Protein AF-A0A412MVK3-F1 (afdb_monomer_lite)

Foldseek 3Di:
DDPDDDDDDDAAAAQAKDKDKDWDADPVPRDIDMDIDIHHAFAEKEWEWEADQFFGWTKTFIPFFAQAKKKWWFWWWFWADPPHDIDIDIDIDIDIDGGRDGIDMTHDPGRGDDITTDDGDDMPPCDDDRYGYDYHYDDDDD

pLDDT: mean 86.74, std 10.85, range [48.12, 96.25]

Structure (mmCIF, N/CA/C/O backbone):
data_AF-A0A412MVK3-F1
#
_entry.id   AF-A0A412MVK3-F1
#
loop_
_atom_site.group_PDB
_atom_site.id
_atom_site.type_symbol
_atom_site.label_atom_id
_atom_site.label_alt_id
_atom_site.label_comp_id
_atom_site.label_asym_id
_atom_site.label_entity_id
_atom_site.label_seq_id
_atom_site.pdbx_PDB_ins_code
_atom_site.Cartn_x
_atom_site.Cartn_y
_atom_site.Cartn_z
_atom_site.occupancy
_atom_site.B_iso_or_equiv
_atom_site.auth_seq_id
_atom_site.auth_comp_id
_atom_site.auth_asym_id
_atom_site.auth_atom_id
_atom_site.pdbx_PDB_model_num
ATOM 1 N N . SER A 1 1 ? -25.867 13.473 36.439 1.00 48.50 1 SER A N 1
ATOM 2 C CA . SER A 1 1 ? -25.431 13.723 35.055 1.00 48.50 1 SER A CA 1
ATOM 3 C C . SER A 1 1 ? -23.914 13.815 35.058 1.00 48.50 1 SER A C 1
ATOM 5 O O . SER A 1 1 ? -23.402 14.691 35.742 1.00 48.50 1 SER A O 1
ATOM 7 N N . SER A 1 2 ? -23.193 12.880 34.429 1.00 49.09 2 SER A N 1
ATOM 8 C CA . SER A 1 2 ? -21.748 13.017 34.195 1.00 49.09 2 SER A CA 1
ATOM 9 C C . SER A 1 2 ? -21.544 13.452 32.752 1.00 49.09 2 SER A C 1
ATOM 11 O O . SER A 1 2 ? -21.680 12.654 31.826 1.00 49.09 2 SER A O 1
ATOM 13 N N . ALA A 1 3 ? -21.243 14.730 32.567 1.00 62.53 3 ALA A N 1
ATOM 14 C CA . ALA A 1 3 ? -20.641 15.192 31.333 1.00 62.53 3 ALA A CA 1
ATOM 15 C C . ALA A 1 3 ? -19.241 14.555 31.201 1.00 62.53 3 ALA A C 1
ATOM 17 O O . ALA A 1 3 ? -18.430 14.679 32.115 1.00 62.53 3 ALA A O 1
ATOM 18 N N . GLY A 1 4 ? -18.966 13.893 30.073 1.00 67.62 4 GLY A N 1
ATOM 19 C CA . GLY A 1 4 ? -17.610 13.826 29.517 1.00 67.62 4 GLY A CA 1
ATOM 20 C C . GLY A 1 4 ? -16.665 12.716 29.988 1.00 67.62 4 GLY A C 1
ATOM 21 O O . GLY A 1 4 ? -15.538 13.009 30.368 1.00 67.62 4 GLY A O 1
ATOM 22 N N . THR A 1 5 ? -17.039 11.439 29.882 1.00 73.94 5 THR A N 1
ATOM 23 C CA . THR A 1 5 ? -16.025 10.369 29.786 1.00 73.94 5 THR A CA 1
ATOM 24 C C . THR A 1 5 ? -16.205 9.638 28.466 1.00 73.94 5 THR A C 1
ATOM 26 O O . THR A 1 5 ? -17.147 8.867 28.305 1.00 73.94 5 THR A O 1
ATOM 29 N N . SER A 1 6 ? -15.329 9.924 27.505 1.00 81.94 6 SER A N 1
ATOM 30 C CA . SER A 1 6 ? -15.227 9.193 26.245 1.00 81.94 6 SER A CA 1
ATOM 31 C C . SER A 1 6 ? -14.071 8.199 26.326 1.00 81.94 6 SER A C 1
ATOM 33 O O . SER A 1 6 ? -13.005 8.502 26.860 1.00 81.94 6 SER A O 1
ATOM 35 N N . VAL A 1 7 ? -14.291 6.999 25.792 1.00 84.06 7 VAL A N 1
ATOM 36 C CA . VAL A 1 7 ? -13.234 6.019 25.535 1.00 84.06 7 VAL A CA 1
ATOM 37 C C . VAL A 1 7 ? -13.069 5.961 24.027 1.00 84.06 7 VAL A C 1
ATOM 39 O O . VAL A 1 7 ? -14.014 5.623 23.317 1.00 84.06 7 VAL A O 1
ATOM 42 N N . THR A 1 8 ? -11.890 6.324 23.534 1.00 89.75 8 THR A N 1
ATOM 43 C CA . THR A 1 8 ? -11.531 6.198 22.122 1.00 89.75 8 THR A CA 1
ATOM 44 C C . THR A 1 8 ? -10.501 5.089 21.968 1.00 89.75 8 THR A C 1
ATOM 46 O O . THR A 1 8 ? -9.601 4.933 22.793 1.00 89.75 8 THR A O 1
ATOM 49 N N . ALA A 1 9 ? -10.646 4.297 20.912 1.00 91.19 9 ALA A N 1
ATOM 50 C CA . ALA A 1 9 ? -9.683 3.277 20.535 1.00 91.19 9 ALA A CA 1
ATOM 51 C C . ALA A 1 9 ? -9.221 3.553 19.105 1.00 91.19 9 ALA A C 1
ATOM 53 O O . ALA A 1 9 ? -10.043 3.843 18.237 1.00 91.19 9 ALA A O 1
ATOM 54 N N . GLY A 1 10 ? -7.910 3.480 18.874 1.00 91.25 10 GLY A N 1
ATOM 55 C CA . GLY A 1 10 ? -7.359 3.503 17.523 1.00 91.25 10 GLY A CA 1
ATOM 56 C C . GLY A 1 10 ? -7.727 2.224 16.772 1.00 91.25 10 GLY A C 1
ATOM 57 O O . GLY A 1 10 ? -7.781 1.143 17.367 1.00 91.25 10 GLY A O 1
ATOM 58 N N . GLU A 1 11 ? -7.970 2.360 15.473 1.00 88.94 11 GLU A N 1
ATOM 59 C CA . GLU A 1 11 ? -8.274 1.237 14.591 1.00 88.94 11 GLU A CA 1
ATOM 60 C C . GLU A 1 11 ? -7.088 0.266 14.472 1.00 88.94 11 GLU A C 1
ATOM 62 O O . GLU A 1 11 ? -5.919 0.667 14.463 1.00 88.94 11 GLU A O 1
ATOM 67 N N . ASN A 1 12 ? -7.377 -1.028 14.360 1.00 90.38 12 ASN A N 1
ATOM 68 C CA . ASN A 1 12 ? -6.372 -2.049 14.105 1.00 90.38 12 ASN A CA 1
ATOM 69 C C . ASN A 1 12 ? -5.978 -2.108 12.619 1.00 90.38 12 ASN A C 1
ATOM 71 O O . ASN A 1 12 ? -6.653 -2.741 11.821 1.00 90.38 12 ASN A O 1
ATOM 75 N N . LEU A 1 13 ? -4.836 -1.520 12.257 1.00 87.62 13 LEU A N 1
ATOM 76 C CA . LEU A 1 13 ? -4.329 -1.491 10.872 1.00 87.62 13 LEU A CA 1
ATOM 77 C C . LEU A 1 13 ? -3.298 -2.586 10.559 1.00 87.62 13 LEU A C 1
ATOM 79 O O . LEU A 1 13 ? -2.413 -2.388 9.721 1.00 87.62 13 LEU A O 1
ATOM 83 N N . THR A 1 14 ? -3.345 -3.710 11.277 1.00 88.31 14 THR A N 1
ATOM 84 C CA . THR A 1 14 ? -2.340 -4.776 11.153 1.00 88.31 14 THR A CA 1
ATOM 85 C C . THR A 1 14 ? -2.936 -6.132 10.827 1.00 88.31 14 THR A C 1
ATOM 87 O O . THR A 1 14 ? -4.106 -6.388 11.100 1.00 88.31 14 THR A O 1
ATOM 90 N N . GLY A 1 15 ? -2.085 -7.025 10.313 1.00 88.94 15 GLY A N 1
ATOM 91 C CA . GLY A 1 15 ? -2.432 -8.413 9.992 1.00 88.94 15 GLY A CA 1
ATOM 92 C C . GLY A 1 15 ? -2.757 -9.308 11.195 1.00 88.94 15 GLY A C 1
ATOM 93 O O . GLY A 1 15 ? -2.992 -10.498 11.012 1.00 88.94 15 GLY A O 1
ATOM 94 N N . ASN A 1 16 ? -2.801 -8.755 12.412 1.00 91.81 16 ASN A N 1
ATOM 95 C CA . ASN A 1 16 ? -3.097 -9.477 13.648 1.00 91.81 16 ASN A CA 1
ATOM 96 C C . ASN A 1 16 ? -4.327 -8.881 14.333 1.00 91.81 16 ASN A C 1
ATOM 98 O O . ASN A 1 16 ? -4.413 -7.661 14.459 1.00 91.81 16 ASN A O 1
ATOM 102 N N . THR A 1 17 ? -5.238 -9.727 14.820 1.00 93.62 17 THR A N 1
ATOM 103 C CA . THR A 1 17 ? -6.371 -9.322 15.669 1.00 93.62 17 THR A CA 1
ATOM 104 C C . THR A 1 17 ? -5.840 -8.708 16.964 1.00 93.62 17 THR A C 1
ATOM 106 O O . THR A 1 17 ? -4.831 -9.161 17.512 1.00 93.62 17 THR A O 1
ATOM 109 N N . ARG A 1 18 ? -6.503 -7.663 17.464 1.00 94.56 18 ARG A N 1
ATOM 110 C CA . ARG A 1 18 ? -6.122 -6.979 18.706 1.00 94.56 18 ARG A CA 1
ATOM 111 C C . ARG A 1 18 ? -7.313 -6.862 19.633 1.00 94.56 18 ARG A C 1
ATOM 113 O O . ARG A 1 18 ? -8.398 -6.484 19.211 1.00 94.56 18 ARG A O 1
ATOM 120 N N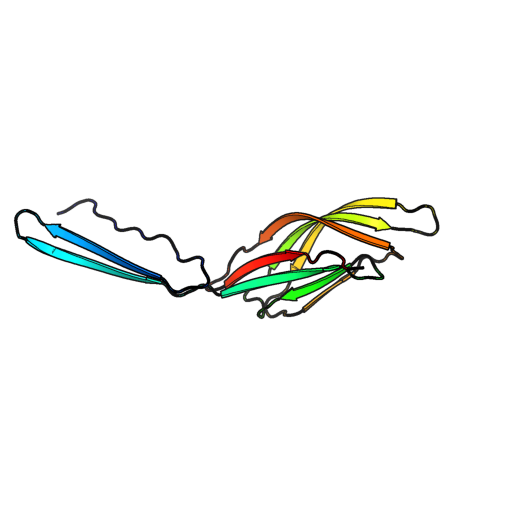 . SER A 1 19 ? -7.082 -7.093 20.916 1.00 95.44 19 SER A N 1
ATOM 121 C CA . SER A 1 19 ? -8.079 -6.879 21.959 1.00 95.44 19 SER A CA 1
ATOM 122 C C . SER A 1 19 ? -7.512 -6.012 23.072 1.00 95.44 19 SER A C 1
ATOM 124 O O . SER A 1 19 ? -6.334 -6.124 23.410 1.00 95.44 19 SER A O 1
ATOM 126 N N . GLY A 1 20 ? -8.351 -5.176 23.671 1.00 94.12 20 GLY A N 1
ATOM 127 C CA . GLY A 1 20 ? -7.978 -4.348 24.811 1.00 94.12 20 GLY A CA 1
ATOM 128 C C . GLY A 1 20 ? -9.162 -4.097 25.731 1.00 94.12 20 GLY A C 1
ATOM 129 O O . GLY A 1 20 ? -10.317 -4.190 25.315 1.00 94.12 20 GLY A O 1
ATOM 130 N N . SER A 1 21 ? -8.869 -3.764 26.985 1.00 94.62 21 SER A N 1
ATOM 131 C CA . SER A 1 21 ? -9.884 -3.409 27.973 1.00 94.62 21 SER A CA 1
ATOM 132 C C . SER A 1 21 ? -9.470 -2.179 28.767 1.00 94.62 21 SER A C 1
ATOM 134 O O . SER A 1 21 ? -8.320 -2.076 29.192 1.00 94.62 21 SER A O 1
ATOM 136 N N . ALA A 1 22 ? -10.420 -1.287 29.022 1.00 93.12 22 ALA A N 1
ATOM 137 C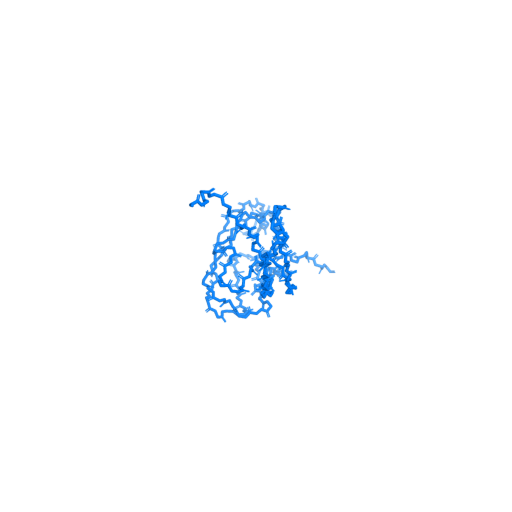 CA . ALA A 1 22 ? -10.271 -0.160 29.928 1.00 93.12 22 ALA A CA 1
ATOM 138 C C . ALA A 1 22 ? -11.232 -0.336 31.103 1.00 93.12 22 ALA A C 1
ATOM 140 O O . ALA A 1 22 ? -12.416 -0.608 30.911 1.00 93.12 22 ALA A O 1
ATOM 141 N N . SER A 1 23 ? -10.723 -0.164 32.318 1.00 92.56 23 SER A N 1
ATOM 142 C CA . SER A 1 23 ? -11.494 -0.339 33.545 1.00 92.56 23 SER A CA 1
ATOM 143 C C . SER A 1 23 ? -11.429 0.922 34.395 1.00 92.56 23 SER A C 1
ATOM 145 O O . SER A 1 23 ? -10.356 1.482 34.613 1.00 92.56 23 SER A O 1
ATOM 147 N N . PHE A 1 24 ? -12.583 1.361 34.885 1.00 90.88 24 PHE A N 1
ATOM 148 C CA . PHE A 1 24 ? -12.738 2.527 35.741 1.00 90.88 24 PHE A CA 1
ATOM 149 C C . PHE A 1 24 ? -13.418 2.127 37.048 1.00 90.88 24 PHE A C 1
ATOM 151 O O . PHE A 1 24 ? -14.531 1.601 37.043 1.00 90.88 24 PHE A O 1
ATOM 158 N N . THR A 1 25 ? -12.766 2.426 38.169 1.00 92.62 25 THR A N 1
ATOM 159 C CA . THR A 1 25 ? -13.321 2.205 39.508 1.00 92.62 25 THR A CA 1
ATOM 160 C C . THR A 1 25 ? -13.731 3.536 40.118 1.00 92.62 25 THR A C 1
ATOM 162 O O . THR A 1 25 ? -12.904 4.429 40.316 1.00 92.62 25 THR A O 1
ATOM 165 N N . GLN A 1 26 ? -15.005 3.677 40.480 1.00 92.25 26 GLN A N 1
ATOM 166 C CA . GLN A 1 26 ? -15.483 4.864 41.175 1.00 92.25 26 GLN A CA 1
ATOM 167 C C . GLN A 1 26 ? -14.972 4.862 42.620 1.00 92.25 26 GLN A C 1
ATOM 169 O O . GLN A 1 26 ? -15.457 4.103 43.456 1.00 92.25 26 GLN A O 1
ATOM 174 N N . LYS A 1 27 ? -14.043 5.774 42.929 1.00 89.50 27 LYS A N 1
ATOM 175 C CA . LYS A 1 27 ? -13.375 5.890 44.240 1.00 89.50 27 LYS A CA 1
ATOM 176 C C . LYS A 1 27 ? -14.320 5.783 45.444 1.00 89.50 27 LYS A C 1
ATOM 178 O O . LYS A 1 27 ? -14.014 5.077 46.394 1.00 89.50 27 LYS A O 1
ATOM 183 N N . ASN A 1 28 ? -15.464 6.466 45.397 1.00 91.31 28 ASN A N 1
ATOM 184 C CA . ASN A 1 28 ? -16.352 6.590 46.558 1.00 91.31 28 ASN A CA 1
ATOM 185 C C . ASN A 1 28 ? -17.311 5.406 46.749 1.00 91.31 28 ASN A C 1
ATOM 187 O O . ASN A 1 28 ? -17.886 5.275 47.822 1.00 91.31 28 ASN A O 1
ATOM 191 N N . SER A 1 29 ? -17.526 4.576 45.725 1.00 94.81 29 SER A N 1
ATOM 192 C CA . SER A 1 29 ? -18.458 3.439 45.800 1.00 94.81 29 SER A CA 1
ATOM 193 C C . SER A 1 29 ? -17.790 2.087 45.560 1.00 94.81 29 SER A C 1
ATOM 195 O O . SER A 1 29 ? -18.429 1.058 45.753 1.00 94.81 29 SER A O 1
ATOM 197 N N . GLY A 1 30 ? -16.540 2.076 45.088 1.00 94.56 30 GLY A N 1
ATOM 198 C CA . GLY A 1 30 ? -15.837 0.871 44.653 1.00 94.56 30 GLY A CA 1
ATOM 199 C C . GLY A 1 30 ? -16.421 0.225 43.392 1.00 94.56 30 GLY A C 1
ATOM 200 O O . GLY A 1 30 ? -15.924 -0.811 42.965 1.00 94.56 30 GLY A O 1
ATOM 201 N N . LYS A 1 31 ? -17.462 0.808 42.777 1.00 94.25 31 LYS A N 1
ATOM 202 C CA . LYS A 1 31 ? -18.098 0.243 41.581 1.00 94.25 31 LYS A CA 1
ATOM 203 C C . LYS A 1 31 ? -17.140 0.292 40.398 1.00 94.25 31 LYS A C 1
ATOM 205 O O . LYS A 1 31 ? -16.568 1.342 40.107 1.00 94.25 31 LYS A O 1
ATOM 210 N N . LEU A 1 32 ? -17.017 -0.839 39.715 1.00 93.62 32 LEU A N 1
ATOM 211 C CA . LEU A 1 32 ? -16.191 -1.023 38.531 1.00 93.62 32 LEU A CA 1
ATOM 212 C C . LEU A 1 32 ? -17.060 -0.961 37.274 1.00 93.62 32 LEU A C 1
ATOM 214 O O . LEU A 1 32 ? -18.097 -1.617 37.201 1.00 93.62 32 LEU A O 1
ATOM 218 N 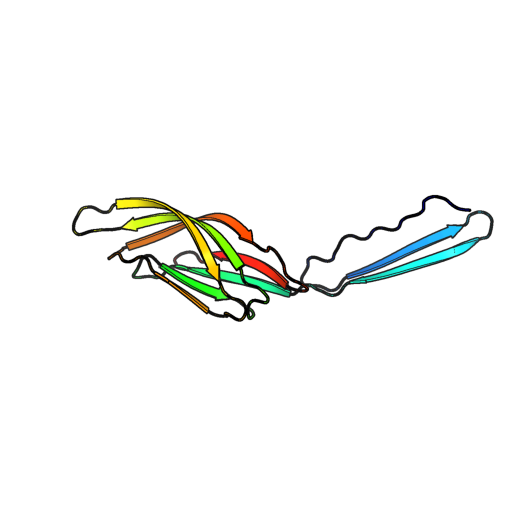N . VAL A 1 33 ? -16.604 -0.222 36.271 1.00 91.50 33 VAL A N 1
ATOM 219 C CA . VAL A 1 33 ? -17.069 -0.340 34.887 1.00 91.50 33 VAL A CA 1
ATOM 220 C C . VAL A 1 33 ? -15.881 -0.778 34.048 1.00 91.50 33 VAL A C 1
ATOM 222 O O . VAL A 1 33 ? -14.798 -0.214 34.182 1.00 91.50 33 VAL A O 1
ATOM 225 N N . SER A 1 34 ? -16.079 -1.774 33.191 1.00 94.00 34 SER A N 1
ATOM 226 C CA . SER A 1 34 ? -15.069 -2.214 32.235 1.00 94.00 34 SER A CA 1
ATOM 227 C C . SER A 1 34 ? -15.641 -2.171 30.827 1.00 94.00 34 SER A C 1
ATOM 229 O O . SER A 1 34 ? -16.789 -2.555 30.603 1.00 94.00 34 SER A O 1
ATOM 231 N N . VAL A 1 35 ? -14.837 -1.690 29.889 1.00 93.56 35 VAL A N 1
ATOM 232 C CA . VAL A 1 35 ? -15.119 -1.690 28.457 1.00 93.56 35 VAL A CA 1
ATOM 233 C C . VAL A 1 35 ? -14.053 -2.548 27.804 1.00 93.56 35 VAL A C 1
ATOM 235 O O . VAL A 1 35 ? -12.868 -2.288 27.987 1.00 93.56 35 VAL A O 1
ATOM 238 N N . SER A 1 36 ? -14.469 -3.561 27.053 1.00 95.50 36 SER A N 1
ATOM 239 C CA . SER A 1 36 ? -13.571 -4.407 26.267 1.00 95.50 36 SER A CA 1
ATOM 240 C C . SER A 1 36 ? -13.885 -4.246 24.786 1.00 95.50 36 SER A C 1
ATOM 242 O O . SER A 1 36 ? -15.051 -4.169 24.406 1.00 95.50 36 SER A O 1
ATOM 244 N N . LEU A 1 37 ? -12.846 -4.195 23.960 1.00 96.19 37 LEU A N 1
ATOM 245 C CA . LEU A 1 37 ? -12.940 -4.101 22.510 1.00 96.19 37 LEU A CA 1
ATOM 246 C C . LEU A 1 37 ? -12.059 -5.184 21.891 1.00 96.19 37 LEU A C 1
ATOM 248 O O . LEU A 1 37 ? -10.877 -5.274 22.220 1.00 96.19 37 LEU A O 1
ATOM 252 N N . SER A 1 38 ? -12.633 -5.963 20.978 1.00 96.19 38 SER A N 1
ATOM 253 C CA . SER A 1 38 ? -11.899 -6.839 20.066 1.00 96.19 38 SER A CA 1
ATOM 254 C C . SER A 1 38 ? -12.008 -6.264 18.661 1.00 96.19 38 SER A C 1
ATOM 256 O O . SER A 1 38 ? -13.104 -5.925 18.219 1.00 96.19 38 SER A O 1
ATOM 258 N N . GLN A 1 39 ? -10.876 -6.126 17.984 1.00 94.38 39 GLN A N 1
ATOM 259 C CA . GLN A 1 39 ? -10.778 -5.639 16.616 1.00 94.38 39 GLN A CA 1
ATOM 260 C C . GLN A 1 39 ? -10.139 -6.725 15.763 1.00 94.38 39 GLN A C 1
ATOM 262 O O . GLN A 1 39 ? -9.006 -7.140 16.031 1.00 94.38 39 GLN A O 1
ATOM 267 N N . GLU A 1 40 ? -10.853 -7.159 14.731 1.00 92.38 40 GLU A N 1
ATOM 268 C CA . GLU A 1 40 ? -10.332 -8.120 13.763 1.00 92.38 40 GLU A CA 1
ATOM 269 C C . GLU A 1 40 ? -9.089 -7.587 13.045 1.00 92.38 40 GLU A C 1
ATOM 271 O O . GLU A 1 40 ? -8.813 -6.383 13.027 1.00 92.38 40 GLU A O 1
ATOM 276 N N . LYS A 1 41 ? -8.297 -8.506 12.488 1.00 92.31 41 LYS A N 1
ATOM 277 C CA . LYS A 1 41 ? -7.171 -8.150 11.622 1.00 92.31 41 LYS A CA 1
ATOM 278 C C . LYS A 1 41 ? -7.647 -7.510 10.317 1.00 92.31 41 LYS A C 1
ATOM 280 O O . LYS A 1 41 ? -8.737 -7.802 9.829 1.00 92.31 41 LYS A O 1
ATOM 285 N N . VAL A 1 42 ? -6.765 -6.721 9.716 1.00 92.19 42 VAL A N 1
ATOM 286 C CA . VAL A 1 42 ? -6.890 -6.256 8.330 1.00 92.19 42 VAL A CA 1
ATOM 287 C C . VAL A 1 42 ? -6.070 -7.181 7.434 1.00 92.19 42 VAL A C 1
ATOM 289 O O . VAL A 1 42 ? -4.947 -7.555 7.780 1.00 92.19 42 VAL A O 1
ATOM 292 N N . THR A 1 43 ? -6.616 -7.555 6.283 1.00 93.31 43 THR A N 1
ATOM 293 C CA . THR A 1 43 ? -5.877 -8.237 5.221 1.00 93.31 43 THR A CA 1
ATOM 294 C C . THR A 1 43 ? -4.984 -7.219 4.524 1.00 93.31 43 THR A C 1
ATOM 296 O O . THR A 1 43 ? -5.466 -6.240 3.956 1.00 93.31 43 THR A O 1
ATOM 299 N N . ILE A 1 44 ? -3.674 -7.436 4.581 1.00 92.81 44 ILE A N 1
ATOM 300 C CA . ILE A 1 44 ? -2.712 -6.633 3.828 1.00 92.81 44 ILE A CA 1
ATOM 301 C C . ILE A 1 44 ? -2.579 -7.295 2.464 1.00 92.81 44 ILE A C 1
ATOM 303 O O . ILE A 1 44 ? -2.215 -8.464 2.393 1.00 92.81 44 ILE A O 1
ATOM 307 N N . ASN A 1 45 ? -2.934 -6.569 1.412 1.00 94.00 45 ASN A N 1
ATOM 308 C CA . ASN A 1 45 ? -2.774 -7.020 0.041 1.00 94.00 45 ASN A CA 1
ATOM 309 C C . ASN A 1 45 ? -1.594 -6.273 -0.580 1.00 94.00 45 ASN A C 1
ATOM 311 O O . ASN A 1 45 ? -1.662 -5.056 -0.784 1.00 94.00 45 ASN A O 1
ATOM 315 N N . THR A 1 46 ? -0.508 -6.998 -0.828 1.00 94.56 46 THR A N 1
ATOM 316 C CA . THR A 1 46 ? 0.663 -6.448 -1.508 1.00 94.56 46 THR A CA 1
ATOM 317 C C . THR A 1 46 ? 0.423 -6.448 -3.011 1.00 94.56 46 THR A C 1
ATOM 319 O O . THR A 1 46 ? 0.128 -7.486 -3.599 1.00 94.56 46 THR A O 1
ATOM 322 N N . ILE A 1 47 ? 0.575 -5.279 -3.623 1.00 93.44 47 ILE A N 1
ATOM 323 C CA . ILE A 1 47 ? 0.563 -5.063 -5.066 1.00 93.44 47 ILE A CA 1
ATOM 324 C C . ILE A 1 47 ? 2.017 -4.959 -5.503 1.00 93.44 47 ILE A C 1
ATOM 326 O O . ILE A 1 47 ? 2.728 -4.040 -5.095 1.00 93.44 47 ILE A O 1
ATOM 330 N N . THR A 1 48 ? 2.470 -5.916 -6.296 1.00 92.94 48 THR A N 1
ATOM 331 C CA . THR A 1 48 ? 3.862 -6.030 -6.712 1.00 92.94 48 THR A CA 1
ATOM 332 C C . THR A 1 48 ? 3.995 -5.608 -8.163 1.00 92.94 48 THR A C 1
ATOM 334 O O . THR A 1 48 ? 3.398 -6.235 -9.031 1.00 92.94 48 THR A O 1
ATOM 337 N N . PHE A 1 49 ? 4.790 -4.569 -8.408 1.00 90.94 49 PHE A N 1
ATOM 338 C CA . PHE A 1 49 ? 5.249 -4.177 -9.736 1.00 90.94 49 PHE A CA 1
ATOM 339 C C . PHE A 1 49 ? 6.569 -4.885 -10.010 1.00 90.94 49 PHE A C 1
ATOM 341 O O . PHE A 1 49 ? 7.556 -4.663 -9.303 1.00 90.94 49 PHE A O 1
ATOM 348 N N . LYS A 1 50 ? 6.583 -5.737 -11.028 1.00 87.81 50 LYS A N 1
ATOM 349 C CA . LYS A 1 50 ? 7.767 -6.458 -11.469 1.00 87.81 50 LYS A CA 1
ATOM 350 C C . LYS A 1 50 ? 8.177 -5.947 -12.850 1.00 87.81 50 LYS A C 1
ATOM 352 O O . LYS A 1 50 ? 7.409 -6.142 -13.789 1.00 87.81 50 LYS A O 1
ATOM 357 N N . PRO A 1 51 ? 9.339 -5.286 -12.985 1.00 82.94 51 PRO A N 1
ATOM 358 C CA . PRO A 1 51 ? 9.805 -4.819 -14.284 1.00 82.94 51 PRO A CA 1
ATOM 359 C C . PRO A 1 51 ? 10.126 -6.007 -15.200 1.00 82.94 51 PRO A C 1
ATOM 361 O O . PRO A 1 51 ? 10.578 -7.054 -14.726 1.00 82.94 51 PRO A O 1
ATOM 364 N N . TRP A 1 52 ? 9.901 -5.851 -16.504 1.00 79.50 52 TRP A N 1
ATOM 365 C CA . TRP A 1 52 ? 10.317 -6.855 -17.487 1.00 79.50 52 TRP A CA 1
ATOM 366 C C . TRP A 1 52 ? 11.811 -6.800 -17.805 1.00 79.50 52 TRP A C 1
ATOM 368 O O . TRP A 1 52 ? 12.469 -5.779 -17.625 1.00 79.50 52 TRP A O 1
ATOM 378 N N . ASP A 1 53 ? 12.322 -7.935 -18.288 1.00 68.56 53 ASP A N 1
ATOM 379 C CA . ASP A 1 53 ? 13.725 -8.157 -18.654 1.00 68.56 53 ASP A CA 1
ATOM 380 C C . ASP A 1 53 ? 14.102 -7.626 -20.044 1.00 68.56 53 ASP A C 1
ATOM 382 O O . ASP A 1 53 ? 15.268 -7.381 -20.343 1.00 68.56 53 ASP A O 1
ATOM 386 N N . THR A 1 54 ? 13.108 -7.471 -20.912 1.00 63.03 54 THR A N 1
ATOM 387 C CA . THR A 1 54 ? 13.300 -7.262 -22.352 1.00 63.03 54 THR A CA 1
ATOM 388 C C . THR A 1 54 ? 12.518 -6.077 -22.907 1.00 63.03 54 THR A C 1
ATOM 390 O O . THR A 1 54 ? 12.698 -5.733 -24.073 1.00 63.03 54 THR A O 1
ATOM 393 N N . TYR A 1 55 ? 11.673 -5.455 -22.083 1.00 67.62 55 TYR A N 1
ATOM 394 C CA . TYR A 1 55 ? 10.840 -4.318 -22.457 1.00 67.62 55 TYR A CA 1
ATOM 395 C C . TYR A 1 55 ? 10.685 -3.359 -21.280 1.00 67.62 55 TYR A C 1
ATOM 397 O O . TYR A 1 55 ? 10.612 -3.771 -20.121 1.00 67.62 55 TYR A O 1
ATOM 405 N N . THR A 1 56 ? 10.504 -2.080 -21.584 1.00 74.25 56 THR A N 1
ATOM 406 C CA . THR A 1 56 ? 10.025 -1.096 -20.618 1.00 74.25 56 THR A CA 1
ATOM 407 C C . THR A 1 56 ? 8.561 -1.405 -20.273 1.00 74.25 56 THR A C 1
ATOM 409 O O . THR A 1 56 ? 7.645 -1.090 -21.032 1.00 74.25 56 THR A O 1
ATOM 412 N N . GLY A 1 57 ? 8.318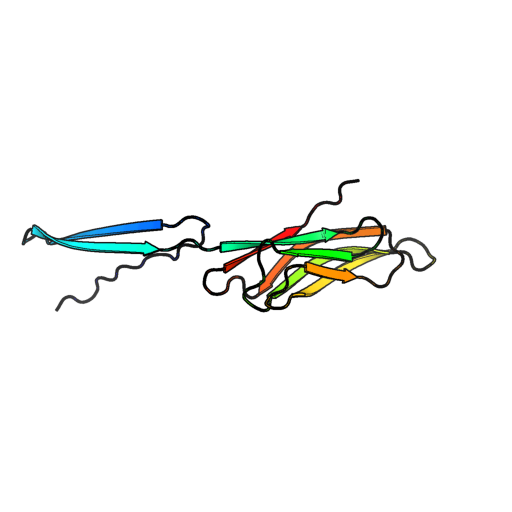 -2.053 -19.133 1.00 79.88 57 GLY A N 1
ATOM 413 C CA . GLY A 1 57 ? 6.973 -2.359 -18.641 1.00 79.88 57 GLY A CA 1
ATOM 414 C C . GLY A 1 57 ? 6.972 -3.056 -17.282 1.00 79.88 57 GLY A C 1
ATOM 415 O O . GLY A 1 57 ? 8.036 -3.321 -16.719 1.00 79.88 57 GLY A O 1
ATOM 416 N N . TYR A 1 58 ? 5.774 -3.340 -16.763 1.00 84.81 58 TYR A N 1
ATOM 417 C CA . TYR A 1 58 ? 5.581 -4.078 -15.513 1.00 84.81 58 TYR A CA 1
ATOM 418 C C . TYR A 1 58 ? 4.502 -5.146 -15.632 1.00 84.81 58 TYR A C 1
ATOM 420 O O . TYR A 1 58 ? 3.396 -4.867 -16.108 1.00 84.81 58 TYR A O 1
ATOM 428 N N . ASP A 1 59 ? 4.771 -6.297 -15.023 1.00 88.56 59 ASP A N 1
ATOM 429 C CA . ASP A 1 59 ? 3.712 -7.139 -14.482 1.00 88.56 59 ASP A CA 1
ATOM 430 C C . ASP A 1 59 ? 3.291 -6.589 -13.123 1.00 88.56 59 ASP A C 1
ATOM 432 O O . ASP A 1 59 ? 4.118 -6.295 -12.255 1.00 88.56 59 ASP A O 1
ATOM 436 N N . VAL A 1 60 ? 1.987 -6.465 -12.926 1.00 90.25 60 VAL A N 1
ATOM 437 C CA . VAL A 1 60 ? 1.390 -6.057 -11.663 1.00 90.25 60 VAL A CA 1
ATOM 438 C C . VAL A 1 60 ? 0.603 -7.228 -11.120 1.00 90.25 60 VAL A C 1
ATOM 440 O O . VAL A 1 60 ? -0.400 -7.633 -11.698 1.00 90.25 60 VAL A O 1
ATOM 443 N N . THR A 1 61 ? 1.048 -7.765 -9.992 1.00 93.69 61 THR A N 1
ATOM 444 C CA . THR A 1 61 ? 0.385 -8.883 -9.314 1.00 93.69 61 THR A CA 1
ATOM 445 C C . THR A 1 61 ? -0.094 -8.458 -7.939 1.00 93.69 61 THR A C 1
ATOM 447 O O . THR A 1 61 ? 0.504 -7.601 -7.291 1.00 93.69 61 THR A O 1
ATOM 450 N N . THR A 1 62 ? -1.185 -9.053 -7.474 1.00 93.19 62 THR A N 1
ATOM 451 C CA . THR A 1 62 ? -1.731 -8.792 -6.139 1.00 93.19 62 THR A CA 1
ATOM 452 C C . THR A 1 62 ? -1.820 -10.102 -5.368 1.00 93.19 62 THR A C 1
ATOM 454 O O . THR A 1 62 ? -2.268 -11.103 -5.926 1.00 93.19 62 THR A O 1
ATOM 457 N N . GLU A 1 63 ? -1.469 -10.111 -4.083 1.00 92.81 63 GLU A N 1
ATOM 458 C CA . GLU A 1 63 ? -1.579 -11.320 -3.246 1.00 92.81 63 GLU A CA 1
ATOM 459 C C . GLU A 1 63 ? -3.026 -11.833 -3.113 1.00 92.81 63 GLU A C 1
ATOM 461 O O . GLU A 1 63 ? -3.256 -13.037 -2.992 1.00 92.81 63 GLU A O 1
ATOM 466 N N . TYR A 1 64 ? -4.006 -10.926 -3.150 1.00 92.25 64 TYR A N 1
ATOM 467 C CA . TYR A 1 64 ? -5.439 -11.232 -3.110 1.00 92.25 64 TYR A CA 1
ATOM 468 C C . TYR A 1 64 ? -6.191 -10.424 -4.174 1.00 92.25 64 TYR A C 1
ATOM 470 O O . TYR A 1 64 ? -5.760 -9.315 -4.479 1.00 92.25 64 TYR A O 1
ATOM 478 N N . PRO A 1 65 ? -7.354 -10.889 -4.669 1.00 92.44 65 PRO A N 1
ATOM 479 C CA . PRO A 1 65 ? -8.188 -10.082 -5.555 1.00 92.44 65 PRO A CA 1
ATOM 480 C C . PRO A 1 65 ? -8.494 -8.706 -4.951 1.00 92.44 65 PRO A C 1
ATOM 482 O O . PRO A 1 65 ? -8.839 -8.608 -3.766 1.00 92.44 65 PRO A O 1
ATOM 485 N N . LEU A 1 66 ? -8.385 -7.646 -5.753 1.00 92.31 66 LEU A N 1
ATOM 486 C CA . LEU A 1 66 ? -8.642 -6.284 -5.279 1.00 92.31 66 LEU A CA 1
ATOM 487 C C . LEU A 1 66 ? -10.096 -6.115 -4.814 1.00 92.31 66 LEU A C 1
ATOM 489 O O . LEU A 1 66 ? -11.032 -6.492 -5.522 1.00 92.31 66 LEU A O 1
ATOM 493 N N . ALA A 1 67 ? -10.310 -5.521 -3.637 1.00 91.81 67 ALA A N 1
ATOM 494 C CA . ALA A 1 67 ? -11.659 -5.299 -3.105 1.00 91.81 67 ALA A CA 1
ATOM 495 C C . ALA A 1 67 ? -12.352 -4.065 -3.725 1.00 91.81 67 ALA A C 1
ATOM 497 O O . ALA A 1 67 ? -13.587 -4.015 -3.787 1.00 91.81 67 ALA A O 1
ATOM 498 N N . SER A 1 68 ? -11.559 -3.136 -4.267 1.00 93.50 68 SER A N 1
ATOM 499 C CA . SER A 1 68 ? -11.970 -1.891 -4.923 1.00 93.50 68 SER A CA 1
ATOM 500 C C . SER A 1 68 ? -11.123 -1.615 -6.167 1.00 93.50 68 SER A C 1
ATOM 502 O O . SER A 1 68 ? -10.066 -2.214 -6.338 1.00 93.50 68 SER A O 1
ATOM 504 N N . ASP A 1 69 ? -11.558 -0.668 -7.001 1.00 95.44 69 ASP A N 1
ATOM 505 C CA . ASP A 1 69 ? -10.668 -0.047 -7.987 1.00 95.44 69 ASP A CA 1
ATOM 506 C C . ASP A 1 69 ? -9.561 0.717 -7.244 1.00 95.44 69 ASP A C 1
ATOM 508 O O . ASP A 1 69 ? -9.830 1.351 -6.217 1.00 95.44 69 ASP A O 1
ATOM 512 N N . ILE A 1 70 ? -8.325 0.643 -7.741 1.00 95.62 70 ILE A N 1
ATOM 513 C CA . ILE A 1 70 ? -7.149 1.264 -7.118 1.00 95.62 70 ILE A CA 1
ATOM 514 C C . ILE A 1 70 ? -6.368 2.040 -8.166 1.00 95.62 70 ILE A C 1
ATOM 516 O O . ILE A 1 70 ? -6.096 1.535 -9.250 1.00 95.62 70 ILE A O 1
ATOM 520 N N . ASN A 1 71 ? -5.957 3.251 -7.810 1.00 96.06 71 ASN A N 1
ATOM 521 C CA . ASN A 1 71 ? -5.010 4.047 -8.573 1.00 96.06 71 ASN A CA 1
ATOM 522 C C . ASN A 1 71 ? -3.683 4.130 -7.826 1.00 96.06 71 ASN A C 1
ATOM 524 O O . ASN A 1 71 ? -3.665 4.441 -6.633 1.00 96.06 71 ASN A O 1
ATOM 528 N N . ILE A 1 72 ? -2.585 3.871 -8.528 1.00 95.62 72 ILE A N 1
ATOM 529 C CA . ILE A 1 72 ? -1.227 3.920 -7.986 1.00 95.62 72 ILE A CA 1
ATOM 530 C C . ILE A 1 72 ? -0.425 4.895 -8.826 1.00 95.62 72 ILE A C 1
ATOM 532 O O . ILE A 1 72 ? -0.293 4.693 -10.027 1.00 95.62 72 ILE A O 1
ATOM 536 N N . THR A 1 73 ? 0.121 5.932 -8.202 1.00 95.44 73 THR A N 1
ATOM 537 C CA . THR A 1 73 ? 0.987 6.897 -8.885 1.00 95.44 73 THR A CA 1
ATOM 538 C C . THR A 1 73 ? 2.443 6.618 -8.543 1.00 95.44 73 THR A C 1
ATOM 540 O O . THR A 1 73 ? 2.787 6.543 -7.361 1.00 95.44 73 THR A O 1
ATOM 543 N N . LEU A 1 74 ? 3.300 6.500 -9.555 1.00 93.06 74 LEU A N 1
ATOM 544 C CA . LEU A 1 74 ? 4.734 6.222 -9.425 1.00 93.06 74 LEU A CA 1
ATOM 545 C C . LEU A 1 74 ? 5.555 7.301 -10.141 1.00 93.06 74 LEU A C 1
ATOM 547 O O . LEU A 1 74 ? 5.077 7.886 -11.116 1.00 93.06 74 LEU A O 1
ATOM 551 N N . LYS A 1 75 ? 6.795 7.524 -9.690 1.00 92.81 75 LYS A N 1
ATOM 552 C CA . LYS A 1 75 ? 7.827 8.213 -10.476 1.00 92.81 75 LYS A CA 1
ATOM 553 C C . LYS A 1 75 ? 9.017 7.315 -10.721 1.00 92.81 75 LYS A C 1
ATOM 555 O O . LYS A 1 75 ? 9.501 6.625 -9.818 1.00 92.81 75 LYS A O 1
ATOM 560 N N . GLY A 1 76 ? 9.518 7.391 -11.935 1.00 89.38 76 GLY A N 1
ATOM 561 C CA . GLY A 1 76 ? 10.668 6.628 -12.353 1.00 89.38 76 GLY A CA 1
ATOM 562 C C . GLY A 1 76 ? 11.336 7.251 -13.556 1.00 89.38 76 GLY A C 1
ATOM 563 O O . GLY A 1 76 ? 10.966 8.337 -14.000 1.00 89.38 76 GLY A O 1
ATOM 564 N N . THR A 1 77 ? 12.303 6.522 -14.080 1.00 87.12 77 THR A N 1
ATOM 565 C CA . THR A 1 77 ? 12.978 6.819 -15.333 1.00 87.12 77 THR A CA 1
ATOM 566 C C . THR A 1 77 ? 12.845 5.588 -16.213 1.00 87.12 77 THR A C 1
ATOM 568 O O . THR A 1 77 ? 13.097 4.463 -15.761 1.00 87.12 77 THR A O 1
ATOM 571 N N . HIS A 1 78 ? 12.435 5.786 -17.459 1.00 84.19 78 HIS A N 1
ATOM 572 C CA . HIS A 1 78 ? 12.510 4.756 -18.485 1.00 84.19 78 HIS A CA 1
ATOM 573 C C . HIS A 1 78 ? 13.595 5.131 -19.485 1.00 84.19 78 HIS A C 1
ATOM 575 O O . HIS A 1 78 ? 13.675 6.285 -19.908 1.00 84.19 78 HIS A O 1
ATOM 581 N N . ARG A 1 79 ? 14.470 4.174 -19.807 1.00 82.44 79 ARG A N 1
ATOM 582 C CA . ARG A 1 79 ? 15.469 4.357 -20.859 1.00 82.44 79 ARG A CA 1
ATOM 583 C C . ARG A 1 79 ? 14.933 3.761 -22.134 1.00 82.44 79 ARG A C 1
ATOM 585 O O . ARG A 1 79 ? 14.534 2.596 -22.096 1.00 82.44 79 ARG A O 1
ATOM 592 N N . TYR A 1 80 ? 15.000 4.521 -23.230 1.00 82.69 80 TYR A N 1
ATOM 593 C CA . TYR A 1 80 ? 14.602 4.023 -24.528 1.00 82.69 80 TYR A CA 1
ATOM 594 C C . TYR A 1 80 ? 15.458 4.417 -25.772 1.00 82.69 80 TYR A C 1
ATOM 596 O O . TYR A 1 80 ? 16.259 5.341 -25.709 1.00 82.69 80 TYR A O 1
ATOM 604 N N . ASN A 1 81 ? 15.306 3.743 -26.919 1.00 79.56 81 ASN A N 1
ATOM 605 C CA . ASN A 1 81 ? 16.074 3.776 -28.154 1.00 79.56 81 ASN A CA 1
ATOM 606 C C . ASN A 1 81 ? 15.112 3.691 -29.346 1.00 79.56 81 ASN A C 1
ATOM 608 O O . ASN A 1 81 ? 14.615 2.640 -29.746 1.00 79.56 81 ASN A O 1
ATOM 612 N N . ASN A 1 82 ? 14.919 4.833 -29.997 1.00 76.81 82 ASN A N 1
ATOM 613 C CA . ASN A 1 82 ? 14.050 4.948 -31.163 1.00 76.81 82 ASN A CA 1
ATOM 614 C C . ASN A 1 82 ? 14.847 4.956 -32.485 1.00 76.81 82 ASN A C 1
ATOM 616 O O . ASN A 1 82 ? 14.661 5.823 -33.341 1.00 76.81 82 ASN A O 1
ATOM 620 N N . GLY A 1 83 ? 15.810 4.038 -32.625 1.00 78.44 83 GLY A N 1
ATOM 621 C CA . GLY A 1 83 ? 16.722 3.982 -33.776 1.00 78.44 83 GLY A CA 1
ATOM 622 C C . GLY A 1 83 ? 17.862 5.007 -33.714 1.00 78.44 83 GLY A C 1
ATOM 623 O O . GLY A 1 83 ? 18.377 5.429 -34.751 1.00 78.44 83 GLY A O 1
ATOM 624 N N . GLY A 1 84 ? 18.244 5.419 -32.504 1.00 78.19 84 GLY A N 1
ATOM 625 C CA . GLY A 1 84 ? 19.229 6.464 -32.223 1.00 78.19 84 GLY A CA 1
ATOM 626 C C . GLY A 1 84 ? 20.055 6.161 -30.965 1.00 78.19 84 GLY A C 1
ATOM 627 O O . GLY A 1 84 ? 20.165 4.999 -30.578 1.00 78.19 84 GLY A O 1
ATOM 628 N N . PRO A 1 85 ? 20.692 7.166 -30.338 1.00 83.25 85 PRO A N 1
ATOM 629 C CA . PRO A 1 85 ? 21.286 6.981 -29.017 1.00 83.25 85 PRO A CA 1
ATOM 630 C C . PRO A 1 85 ? 20.198 6.719 -27.971 1.00 83.25 85 PRO A C 1
ATOM 632 O O . PRO A 1 85 ? 19.070 7.184 -28.128 1.00 83.25 85 PRO A O 1
ATOM 635 N N . ASP A 1 86 ? 20.569 6.026 -26.898 1.00 85.38 86 ASP A N 1
ATOM 636 C CA . ASP A 1 86 ? 19.678 5.794 -25.766 1.00 85.38 86 ASP A CA 1
ATOM 637 C C . ASP A 1 86 ? 19.264 7.124 -25.108 1.00 85.38 86 ASP A C 1
ATOM 639 O O . ASP A 1 86 ? 20.079 8.036 -24.926 1.00 85.38 86 ASP A O 1
ATOM 643 N N . ILE A 1 87 ? 17.992 7.215 -24.740 1.00 85.44 87 ILE A N 1
ATOM 644 C CA . ILE A 1 87 ? 17.319 8.369 -24.149 1.00 85.44 87 ILE A CA 1
ATOM 645 C C . ILE A 1 87 ? 16.838 7.963 -22.762 1.00 85.44 87 ILE A C 1
ATOM 647 O O . ILE A 1 87 ? 16.155 6.960 -22.629 1.00 85.44 87 ILE A O 1
ATOM 651 N N . ASP A 1 88 ? 17.153 8.755 -21.740 1.00 86.94 88 ASP A N 1
ATOM 652 C CA . ASP A 1 88 ? 16.526 8.632 -20.423 1.00 86.94 88 ASP A CA 1
ATOM 653 C C . ASP A 1 88 ? 15.404 9.660 -20.307 1.00 86.94 88 ASP A C 1
ATOM 655 O O . ASP A 1 88 ? 15.635 10.858 -20.504 1.00 86.94 88 ASP A O 1
ATOM 659 N N . GLU A 1 89 ? 14.204 9.209 -19.962 1.00 87.50 89 GLU A N 1
ATOM 660 C CA . GLU A 1 89 ? 13.061 10.081 -19.716 1.00 87.50 89 GLU A CA 1
ATOM 661 C C . GLU A 1 89 ? 12.462 9.791 -18.339 1.00 87.50 89 GLU A C 1
ATOM 663 O O . GLU A 1 89 ? 12.203 8.643 -17.975 1.00 87.50 89 GLU A O 1
ATOM 668 N N . ASP A 1 90 ? 12.254 10.844 -17.552 1.00 91.19 90 ASP A N 1
ATOM 669 C CA . ASP A 1 90 ? 11.554 10.740 -16.276 1.00 91.19 90 ASP A CA 1
ATOM 670 C C . ASP A 1 90 ? 10.044 10.723 -16.506 1.00 91.19 90 ASP A C 1
ATOM 672 O O . ASP A 1 90 ? 9.511 11.509 -17.291 1.00 91.19 90 ASP A O 1
ATOM 676 N N . PHE A 1 91 ? 9.338 9.880 -15.757 1.00 89.00 91 PHE A N 1
ATOM 677 C CA . PHE A 1 91 ? 7.886 9.796 -15.808 1.00 89.00 91 PHE A CA 1
ATOM 678 C C . PHE A 1 91 ? 7.251 10.010 -14.433 1.00 89.00 91 PHE A C 1
ATOM 680 O O . PHE A 1 91 ? 7.843 9.783 -13.375 1.00 89.00 91 PHE A O 1
ATOM 687 N N . THR A 1 92 ? 5.998 10.455 -14.453 1.00 94.44 92 THR A N 1
ATOM 688 C CA . THR A 1 92 ? 5.087 10.425 -13.306 1.00 94.44 92 THR A CA 1
ATOM 689 C C . THR A 1 92 ? 3.740 9.956 -13.817 1.00 94.44 92 THR A C 1
ATOM 691 O O . THR A 1 92 ? 3.047 10.695 -14.514 1.00 94.44 92 THR A O 1
ATOM 694 N N . GLU A 1 93 ? 3.371 8.726 -13.486 1.00 91.56 93 GLU A N 1
ATOM 695 C CA . GLU A 1 93 ? 2.221 8.067 -14.099 1.00 91.56 93 GLU A CA 1
ATOM 696 C C . GLU A 1 93 ? 1.330 7.402 -13.070 1.00 91.56 93 GLU A C 1
ATOM 698 O O . GLU A 1 93 ? 1.781 7.016 -11.993 1.00 91.56 93 GLU A O 1
ATOM 703 N N . THR A 1 94 ? 0.043 7.308 -13.406 1.00 93.94 94 THR A N 1
ATOM 704 C CA . THR A 1 94 ? -0.972 6.665 -12.574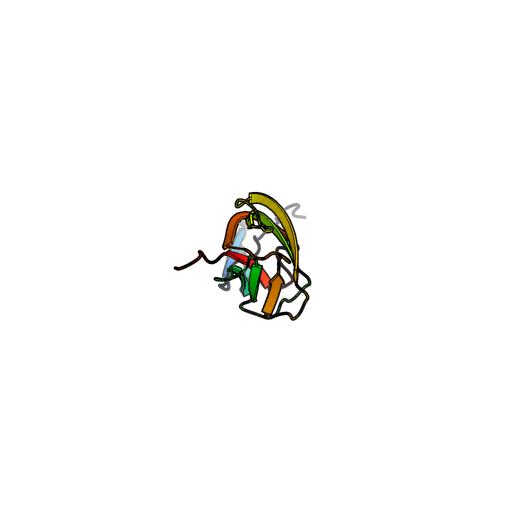 1.00 93.94 94 THR A CA 1
ATOM 705 C C . THR A 1 94 ? -1.498 5.416 -13.262 1.00 93.94 94 THR A C 1
ATOM 707 O O . THR A 1 94 ? -2.062 5.491 -14.350 1.00 93.94 94 THR A O 1
ATOM 710 N N . PHE A 1 95 ? -1.346 4.285 -12.584 1.00 91.69 95 PHE A N 1
ATOM 711 C CA . PHE A 1 95 ? -1.798 2.964 -12.997 1.00 91.69 95 PHE A CA 1
ATOM 712 C C . PHE A 1 95 ? -3.134 2.657 -12.320 1.00 91.69 95 PHE A C 1
ATOM 714 O O . PHE A 1 95 ? -3.252 2.796 -11.101 1.00 91.69 95 PHE A O 1
ATOM 721 N N . SER A 1 96 ? -4.134 2.247 -13.098 1.00 94.31 96 SER A N 1
ATOM 722 C CA . SER A 1 96 ? -5.491 1.973 -12.613 1.00 94.31 96 SER A CA 1
ATOM 723 C C . SER A 1 96 ? -5.794 0.479 -12.658 1.00 94.31 96 SER A C 1
ATOM 725 O O . SER A 1 96 ? -6.028 -0.081 -13.724 1.00 94.31 96 SER A O 1
ATOM 727 N N . LEU A 1 97 ? -5.850 -0.155 -11.493 1.00 94.19 97 LEU A N 1
ATOM 728 C CA . LEU A 1 97 ? -6.215 -1.561 -11.334 1.00 94.19 97 LEU A CA 1
ATOM 729 C C . LEU A 1 97 ? -7.705 -1.678 -11.007 1.00 94.19 97 LEU A C 1
ATOM 731 O O . LEU A 1 97 ? -8.259 -0.835 -10.288 1.00 94.19 97 LEU A O 1
ATOM 735 N N . ARG A 1 98 ? -8.367 -2.712 -11.525 1.00 94.81 98 ARG A N 1
ATOM 736 C CA . ARG A 1 98 ? -9.800 -2.916 -11.318 1.00 94.81 98 ARG A CA 1
ATOM 737 C C . ARG A 1 98 ? -10.069 -3.850 -10.160 1.00 94.81 98 ARG A C 1
ATOM 739 O O . ARG A 1 98 ? -9.324 -4.780 -9.857 1.00 94.81 98 ARG A O 1
ATOM 746 N N . LYS A 1 99 ? -11.210 -3.618 -9.521 1.00 94.12 99 LYS A N 1
ATOM 747 C CA . LYS A 1 99 ? -11.757 -4.542 -8.538 1.00 94.12 99 LYS A CA 1
ATOM 748 C C . LYS A 1 99 ? -11.807 -5.966 -9.101 1.00 94.12 99 LYS A C 1
ATOM 750 O O . LYS A 1 99 ? -12.391 -6.203 -10.155 1.00 94.12 99 LYS A O 1
ATOM 755 N N . GLY A 1 100 ? -11.307 -6.914 -8.317 1.00 93.31 100 GLY A N 1
ATOM 756 C CA . GLY A 1 100 ? -11.272 -8.333 -8.655 1.00 93.31 100 GLY A CA 1
ATOM 757 C C . GLY A 1 100 ? -10.024 -8.767 -9.419 1.00 93.31 100 GLY A C 1
ATOM 758 O O . GLY A 1 100 ? -9.799 -9.973 -9.501 1.00 93.31 100 GLY A O 1
ATOM 759 N N . ASP A 1 101 ? -9.205 -7.832 -9.909 1.00 92.19 101 ASP A N 1
ATOM 760 C CA . ASP A 1 101 ? -7.954 -8.171 -10.582 1.00 92.19 101 ASP A CA 1
ATOM 761 C C . ASP A 1 101 ? -7.000 -8.869 -9.611 1.00 92.19 101 ASP A C 1
ATOM 763 O O . ASP A 1 101 ? -6.917 -8.517 -8.429 1.00 92.19 101 ASP A O 1
ATOM 767 N N . THR A 1 102 ? -6.284 -9.864 -10.133 1.00 91.88 102 THR A N 1
ATOM 768 C CA . THR A 1 102 ? -5.136 -10.496 -9.465 1.00 91.88 102 THR A CA 1
ATOM 769 C C . THR A 1 102 ? -3.823 -10.272 -10.204 1.00 91.88 102 THR A C 1
ATOM 771 O O . THR A 1 102 ? -2.747 -10.428 -9.628 1.00 91.88 102 THR A O 1
ATOM 774 N N . GLU A 1 103 ? -3.921 -9.919 -11.483 1.00 92.31 103 GLU A N 1
ATOM 775 C CA . GLU A 1 103 ? -2.807 -9.721 -12.395 1.00 92.31 103 GLU A CA 1
ATOM 776 C C . GLU A 1 103 ? -3.203 -8.689 -13.458 1.00 92.31 103 GLU A C 1
ATOM 778 O O . GLU A 1 103 ? -4.359 -8.617 -13.881 1.00 92.31 103 GLU A O 1
ATOM 783 N N . SER A 1 104 ? -2.255 -7.858 -13.864 1.00 89.50 104 SER A N 1
ATOM 784 C CA . SER A 1 104 ? -2.376 -6.882 -14.945 1.00 89.50 104 SER A CA 1
ATOM 785 C C . SER A 1 104 ? -0.995 -6.614 -15.520 1.00 89.50 104 SER A C 1
ATOM 787 O O . SER A 1 104 ? 0.001 -6.779 -14.824 1.00 89.50 104 SER A O 1
ATOM 789 N N . ALA A 1 105 ? -0.930 -6.162 -16.765 1.00 87.31 105 ALA A N 1
ATOM 790 C CA . ALA A 1 105 ? 0.330 -5.837 -17.413 1.00 87.31 105 ALA A CA 1
ATOM 791 C C . ALA A 1 105 ? 0.268 -4.438 -18.025 1.00 87.31 105 ALA A C 1
ATOM 793 O O . ALA A 1 105 ? -0.736 -4.059 -18.635 1.00 87.31 105 ALA A O 1
ATOM 794 N N . TYR A 1 106 ? 1.344 -3.676 -17.846 1.00 85.06 106 TYR A N 1
ATOM 795 C CA . TYR A 1 106 ? 1.494 -2.324 -18.371 1.00 85.06 106 TYR A CA 1
ATOM 796 C C . TYR A 1 106 ? 2.731 -2.256 -19.255 1.00 85.06 106 TYR A C 1
ATOM 798 O O . TYR A 1 106 ? 3.834 -2.578 -18.819 1.00 85.06 106 TYR A O 1
ATOM 806 N N . TYR A 1 107 ? 2.518 -1.827 -20.496 1.00 81.38 107 TYR A N 1
ATOM 807 C CA . TYR A 1 107 ? 3.516 -1.827 -21.557 1.00 81.38 107 TYR A CA 1
ATOM 808 C C . TYR A 1 107 ? 3.783 -0.391 -22.005 1.00 81.38 107 TYR A C 1
ATOM 810 O O . TYR A 1 107 ? 2.831 0.355 -22.249 1.00 81.38 107 TYR A O 1
ATOM 818 N N . TYR A 1 108 ? 5.054 -0.032 -22.180 1.00 75.44 108 TYR A N 1
ATOM 819 C CA . TYR A 1 108 ? 5.444 1.132 -22.973 1.00 75.44 108 TYR A CA 1
ATOM 820 C C . TYR A 1 108 ? 5.771 0.662 -24.400 1.00 75.44 108 TYR A C 1
ATOM 822 O O . TYR A 1 108 ? 6.425 -0.359 -24.591 1.00 75.44 108 TYR A O 1
ATOM 830 N N . ASP A 1 109 ? 5.282 1.381 -25.412 1.00 68.44 109 ASP A N 1
ATOM 831 C CA . ASP A 1 109 ? 5.267 0.966 -26.832 1.00 68.44 109 ASP A CA 1
ATOM 832 C C . ASP A 1 109 ? 6.639 1.087 -27.543 1.00 68.44 109 ASP A C 1
ATOM 834 O O . ASP A 1 109 ? 6.709 1.398 -28.730 1.00 68.44 109 ASP A O 1
ATOM 838 N N . GLN A 1 110 ? 7.757 0.936 -26.823 1.00 60.66 110 GLN A N 1
ATOM 839 C CA . GLN A 1 110 ? 9.094 1.281 -27.328 1.00 60.66 110 GLN A CA 1
ATOM 840 C C . GLN A 1 110 ? 10.104 0.134 -27.172 1.00 60.66 110 GLN A C 1
ATOM 842 O O . GLN A 1 110 ? 9.957 -0.744 -26.320 1.00 60.66 110 GLN A O 1
ATOM 847 N N . MET A 1 111 ? 11.089 0.092 -28.072 1.00 58.09 111 MET A N 1
ATOM 848 C CA . MET A 1 111 ? 12.010 -1.033 -28.270 1.00 58.09 111 MET A CA 1
ATOM 849 C C . MET A 1 111 ? 13.129 -1.046 -27.219 1.00 58.09 111 MET A C 1
ATOM 851 O O . MET A 1 111 ? 14.276 -0.804 -27.590 1.00 58.09 111 MET A O 1
ATOM 855 N N . ASP A 1 112 ? 12.813 -1.275 -25.927 1.00 59.22 112 ASP A N 1
ATOM 856 C CA . ASP A 1 112 ? 13.664 -0.685 -24.886 1.00 59.22 112 ASP A CA 1
ATOM 857 C C . ASP A 1 112 ? 14.073 -1.355 -23.578 1.00 59.22 112 ASP A C 1
ATOM 859 O O . ASP A 1 112 ? 13.457 -2.295 -23.088 1.00 59.22 112 ASP A O 1
ATOM 863 N N . LEU A 1 113 ? 15.214 -0.829 -23.095 1.00 63.25 113 LEU A N 1
ATOM 864 C CA . LEU A 1 113 ? 16.319 -1.494 -22.397 1.00 63.25 113 LEU A CA 1
ATOM 865 C C . LEU A 1 113 ? 16.127 -1.680 -20.885 1.00 63.25 113 LEU A C 1
ATOM 867 O O . LEU A 1 113 ? 16.579 -2.698 -20.363 1.00 63.25 113 LEU A O 1
ATOM 871 N N . TRP A 1 114 ? 15.543 -0.705 -20.168 1.00 75.06 114 TRP A N 1
ATOM 872 C CA . TRP A 1 114 ? 15.284 -0.817 -18.722 1.00 75.06 114 TRP A CA 1
ATOM 873 C C . TRP A 1 114 ? 14.383 0.280 -18.145 1.00 75.06 114 TRP A C 1
ATOM 875 O O . TRP A 1 114 ? 14.225 1.378 -18.683 1.00 75.06 114 TRP A O 1
ATOM 885 N N . LEU A 1 115 ? 13.861 -0.011 -16.953 1.00 80.31 115 LEU A N 1
ATOM 886 C CA . LEU A 1 115 ? 12.903 0.804 -16.227 1.00 80.31 115 LEU A CA 1
ATOM 887 C C . LEU A 1 115 ? 13.256 0.840 -14.735 1.00 80.31 115 LEU A C 1
ATOM 889 O O . LEU A 1 115 ? 13.490 -0.198 -14.119 1.00 80.31 115 LEU A O 1
ATOM 893 N N . THR A 1 116 ? 13.314 2.035 -14.147 1.00 84.31 116 THR A N 1
ATOM 894 C CA . THR A 1 116 ? 13.647 2.229 -12.727 1.00 84.31 116 THR A CA 1
ATOM 895 C C . THR A 1 116 ? 12.574 3.064 -12.049 1.00 84.31 116 THR A C 1
ATOM 897 O O . THR A 1 116 ? 12.362 4.209 -12.435 1.00 84.31 116 THR A O 1
ATOM 900 N N . VAL A 1 117 ? 11.935 2.539 -10.999 1.00 86.00 117 VAL A N 1
ATOM 901 C CA . VAL A 1 117 ? 11.099 3.351 -10.096 1.00 86.00 117 VAL A CA 1
ATOM 902 C C . VAL A 1 117 ? 11.927 3.767 -8.904 1.00 86.00 117 VAL A C 1
ATOM 904 O O . VAL A 1 117 ? 12.531 2.928 -8.240 1.00 86.00 117 VAL A O 1
ATOM 907 N N . TYR A 1 118 ? 11.906 5.055 -8.598 1.00 88.88 118 TYR A N 1
ATOM 908 C CA . TYR A 1 118 ? 12.565 5.587 -7.411 1.00 88.88 118 TYR A CA 1
ATOM 909 C C . TYR A 1 118 ? 11.569 6.126 -6.377 1.00 88.88 118 TYR A C 1
ATOM 911 O O . TYR A 1 118 ? 11.950 6.338 -5.227 1.00 88.88 118 TYR A O 1
ATOM 919 N N . GLU A 1 119 ? 10.294 6.329 -6.738 1.00 92.69 119 GLU A N 1
ATOM 920 C CA . GLU A 1 119 ? 9.283 6.859 -5.818 1.00 92.69 119 GLU A CA 1
ATOM 921 C C . GLU A 1 119 ? 7.886 6.269 -6.071 1.00 92.69 119 GLU A C 1
ATOM 923 O O . GLU A 1 119 ? 7.361 6.304 -7.183 1.00 92.69 119 GLU A O 1
ATOM 928 N N . ILE A 1 120 ? 7.242 5.793 -5.001 1.00 92.94 120 ILE A N 1
ATOM 929 C CA . ILE A 1 120 ? 5.794 5.555 -4.967 1.00 92.94 120 ILE A CA 1
ATOM 930 C C . ILE A 1 120 ? 5.150 6.834 -4.435 1.00 92.94 120 ILE A C 1
ATOM 932 O O . ILE A 1 120 ? 5.347 7.192 -3.275 1.00 92.94 120 ILE A O 1
ATOM 936 N N . VAL A 1 121 ? 4.389 7.528 -5.278 1.00 96.25 121 VAL A N 1
ATOM 937 C CA . VAL A 1 121 ? 3.810 8.838 -4.953 1.00 96.25 121 VAL A CA 1
ATOM 938 C C . VAL A 1 121 ? 2.536 8.687 -4.137 1.00 96.25 121 VAL A C 1
ATOM 940 O O . VAL A 1 121 ? 2.352 9.377 -3.137 1.00 96.25 121 VAL A O 1
ATOM 943 N N . SER A 1 122 ? 1.621 7.820 -4.577 1.00 96.00 122 SER A N 1
ATOM 944 C CA . SER A 1 122 ? 0.343 7.635 -3.889 1.00 96.00 122 SER A CA 1
ATOM 945 C C . SER A 1 122 ? -0.337 6.320 -4.245 1.00 96.00 122 SER A C 1
ATOM 947 O O . SER A 1 122 ? -0.089 5.745 -5.306 1.00 96.00 122 SER A O 1
ATOM 949 N N . ILE A 1 123 ? -1.233 5.888 -3.361 1.00 95.69 123 ILE A N 1
ATOM 950 C CA . ILE A 1 123 ? -2.195 4.816 -3.599 1.00 95.69 123 ILE A CA 1
ATOM 951 C C . ILE A 1 123 ? -3.581 5.284 -3.152 1.00 95.69 123 ILE A C 1
ATOM 953 O O . ILE A 1 123 ? -3.735 5.827 -2.059 1.00 95.69 123 ILE A O 1
ATOM 957 N N . SER A 1 124 ? -4.593 5.107 -4.001 1.00 95.75 124 SER A N 1
ATOM 958 C CA . SER A 1 124 ? -5.954 5.561 -3.719 1.00 95.75 124 SER A CA 1
ATOM 959 C C . SER A 1 124 ? -7.010 4.563 -4.214 1.00 95.75 124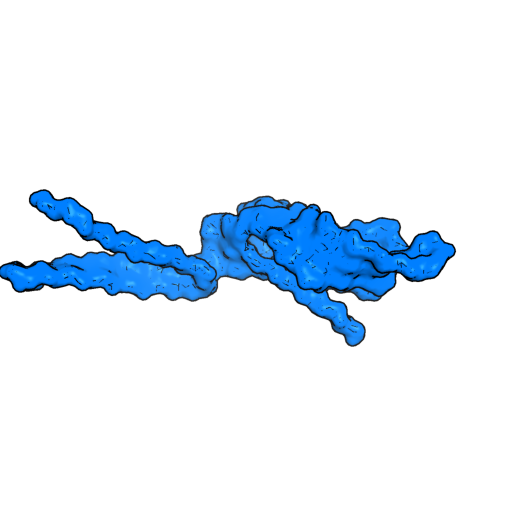 SER A C 1
ATOM 961 O O . SER A 1 124 ? -7.047 4.286 -5.414 1.00 95.75 124 SER A O 1
ATOM 963 N N . PRO A 1 125 ? -7.892 4.055 -3.333 1.00 94.62 125 PRO A N 1
ATOM 964 C CA . PRO A 1 125 ? -7.872 4.256 -1.885 1.00 94.62 125 PRO A CA 1
ATOM 965 C C . PRO A 1 125 ? -6.723 3.470 -1.226 1.00 94.62 125 PRO A C 1
ATOM 967 O O . PRO A 1 125 ? -6.338 2.405 -1.695 1.00 94.62 125 PRO A O 1
ATOM 970 N N . GLU A 1 126 ? -6.204 3.947 -0.092 1.00 91.25 126 GLU A N 1
ATOM 971 C CA . GLU A 1 126 ? -5.187 3.205 0.683 1.00 91.25 126 GLU A CA 1
ATOM 972 C C . GLU A 1 126 ? -5.759 1.937 1.354 1.00 91.25 126 GLU A C 1
ATOM 974 O O . GLU A 1 126 ? -5.023 1.020 1.735 1.00 91.25 126 GLU A O 1
ATOM 979 N N . ARG A 1 127 ? -7.088 1.886 1.526 1.00 89.69 127 ARG A N 1
ATOM 980 C CA . ARG A 1 127 ? -7.827 0.781 2.147 1.00 89.69 127 ARG A CA 1
ATOM 981 C C . ARG A 1 127 ? -9.286 0.735 1.700 1.00 89.69 127 ARG A C 1
ATOM 983 O O . ARG A 1 127 ? -9.876 1.779 1.427 1.00 89.69 127 ARG A O 1
ATOM 990 N N . ASP A 1 128 ? -9.877 -0.453 1.745 1.00 89.19 128 ASP A N 1
ATOM 991 C CA . ASP A 1 128 ? -11.316 -0.669 1.581 1.00 89.19 128 ASP A CA 1
ATOM 992 C C . ASP A 1 128 ? -11.801 -1.804 2.497 1.00 89.19 128 ASP A C 1
ATOM 994 O O . ASP A 1 128 ? -11.309 -2.933 2.439 1.00 89.19 128 ASP A O 1
ATOM 998 N N . GLY A 1 129 ? -12.756 -1.503 3.380 1.00 86.38 129 GLY A N 1
ATOM 999 C CA . GLY A 1 129 ? -13.262 -2.445 4.378 1.00 86.38 129 GLY A CA 1
ATOM 1000 C C . GLY A 1 129 ? -12.143 -3.069 5.221 1.00 86.38 129 GLY A C 1
ATOM 1001 O O . GLY A 1 129 ? -11.430 -2.378 5.943 1.00 86.38 129 GLY A O 1
ATOM 1002 N N . SER A 1 130 ? -12.001 -4.393 5.131 1.00 88.06 130 SER A N 1
ATOM 1003 C CA . SER A 1 130 ? -10.965 -5.162 5.833 1.00 88.06 130 SER A CA 1
ATOM 1004 C C . SER A 1 130 ? -9.653 -5.290 5.054 1.00 88.06 130 SER A C 1
ATOM 1006 O O . SER A 1 130 ? -8.792 -6.048 5.490 1.00 88.06 130 SER A O 1
ATOM 1008 N N . TYR A 1 131 ? -9.487 -4.602 3.922 1.00 91.12 131 TYR A N 1
ATOM 1009 C CA . TYR A 1 131 ? -8.273 -4.638 3.108 1.00 91.12 131 TYR A CA 1
ATOM 1010 C C . TYR A 1 131 ? -7.478 -3.343 3.230 1.00 91.12 131 TYR A C 1
ATOM 1012 O O . TYR A 1 131 ? -8.030 -2.250 3.123 1.00 91.12 131 TYR A O 1
ATOM 1020 N N . ARG A 1 132 ? -6.162 -3.474 3.392 1.00 93.94 132 ARG A N 1
ATOM 1021 C CA . ARG A 1 132 ? -5.188 -2.393 3.222 1.00 93.94 132 ARG A CA 1
ATOM 1022 C C . ARG A 1 132 ? -4.259 -2.757 2.078 1.00 93.94 132 ARG A C 1
ATOM 1024 O O . ARG A 1 132 ? -3.766 -3.883 2.032 1.00 93.94 132 ARG A O 1
ATOM 1031 N N . TYR A 1 133 ? -3.984 -1.796 1.212 1.00 94.19 133 TYR A N 1
ATOM 1032 C CA . TYR A 1 133 ? -3.132 -2.006 0.053 1.00 94.19 133 TYR A CA 1
ATOM 1033 C C . TYR A 1 133 ? -1.737 -1.439 0.303 1.00 94.19 133 TYR A C 1
ATOM 1035 O O . TYR A 1 133 ? -1.579 -0.369 0.896 1.00 94.19 133 TYR A O 1
ATOM 1043 N N . VAL A 1 134 ? -0.718 -2.178 -0.121 1.00 93.75 134 VAL A N 1
ATOM 1044 C CA . VAL A 1 134 ? 0.689 -1.769 -0.044 1.00 93.75 134 VAL A CA 1
ATOM 1045 C C . VAL A 1 134 ? 1.331 -2.062 -1.386 1.00 93.75 134 VAL A C 1
ATOM 1047 O O . VAL A 1 134 ? 1.070 -3.108 -1.967 1.00 93.75 134 VAL A O 1
ATOM 1050 N N . VAL A 1 135 ? 2.171 -1.154 -1.873 1.00 93.88 135 VAL A N 1
ATOM 1051 C CA . VAL A 1 135 ? 2.885 -1.338 -3.139 1.00 93.88 135 VAL A CA 1
ATOM 1052 C C . VAL A 1 135 ? 4.315 -1.772 -2.857 1.00 93.88 135 VAL A C 1
ATOM 1054 O O . VAL A 1 135 ? 4.995 -1.188 -2.012 1.00 93.88 135 VAL A O 1
ATOM 1057 N N . LYS A 1 136 ? 4.764 -2.793 -3.579 1.00 92.50 136 LYS A N 1
ATOM 1058 C CA . LYS A 1 136 ? 6.147 -3.250 -3.630 1.00 92.50 136 LYS A CA 1
ATOM 1059 C C . LYS A 1 136 ? 6.619 -3.180 -5.076 1.00 92.50 136 LYS A C 1
ATOM 1061 O O . LYS A 1 136 ? 5.856 -3.458 -5.996 1.00 92.50 136 LYS A O 1
ATOM 1066 N N . ILE A 1 137 ? 7.883 -2.836 -5.260 1.00 88.31 137 ILE A N 1
ATOM 1067 C CA . ILE A 1 137 ? 8.541 -2.863 -6.562 1.00 88.31 137 ILE A CA 1
ATOM 1068 C C . ILE A 1 137 ? 9.670 -3.869 -6.441 1.00 88.31 137 ILE A C 1
ATOM 1070 O O . ILE A 1 137 ? 10.442 -3.812 -5.481 1.00 88.31 137 ILE A O 1
ATOM 1074 N N . GLU A 1 138 ? 9.706 -4.842 -7.340 1.00 86.69 138 GLU A N 1
ATOM 1075 C CA . GLU A 1 138 ? 10.826 -5.773 -7.393 1.00 86.69 138 GLU A CA 1
ATOM 1076 C C . GLU A 1 138 ? 11.996 -5.117 -8.109 1.00 86.69 138 GLU A C 1
ATOM 1078 O O . GLU A 1 138 ? 11.836 -4.490 -9.156 1.00 86.69 138 GLU A O 1
ATOM 1083 N N . GLU A 1 139 ? 13.178 -5.247 -7.513 1.00 70.12 139 GLU A N 1
ATOM 1084 C CA . GLU A 1 139 ? 14.405 -4.873 -8.194 1.00 70.12 139 GLU A CA 1
ATOM 1085 C C . GLU A 1 139 ? 14.642 -5.832 -9.355 1.00 70.12 139 GLU A C 1
ATOM 1087 O O . GLU A 1 139 ? 14.413 -7.043 -9.256 1.00 70.12 139 GLU A O 1
ATOM 1092 N N . TYR A 1 140 ? 15.148 -5.277 -10.449 1.00 64.00 140 TYR A N 1
ATOM 1093 C CA . TYR A 1 140 ? 15.644 -6.066 -11.556 1.00 64.00 140 TYR A CA 1
ATOM 1094 C C . TYR A 1 140 ? 16.764 -6.989 -11.054 1.00 64.00 140 TYR A C 1
ATOM 1096 O O . TYR A 1 140 ? 17.824 -6.522 -10.635 1.00 64.00 140 TYR A O 1
ATOM 1104 N N . SER A 1 141 ? 16.538 -8.302 -11.077 1.00 51.06 141 SER A N 1
ATOM 1105 C CA . SER A 1 141 ? 17.596 -9.286 -10.836 1.00 51.06 141 SER A CA 1
ATOM 1106 C C . SER A 1 141 ? 18.121 -9.762 -12.186 1.00 51.06 141 SER A C 1
ATOM 1108 O O . SER A 1 141 ? 17.417 -10.482 -12.888 1.00 51.06 141 SER A O 1
ATOM 1110 N N . ASN A 1 142 ? 19.330 -9.309 -12.539 1.00 48.12 142 ASN A N 1
ATOM 1111 C CA . ASN A 1 142 ? 20.118 -9.838 -13.661 1.00 48.12 142 ASN A CA 1
ATOM 1112 C C . ASN A 1 142 ? 20.416 -11.333 -13.486 1.00 48.12 142 ASN A C 1
ATOM 1114 O O . ASN A 1 142 ? 20.749 -11.731 -12.344 1.00 48.12 142 ASN A O 1
#

Sequence (142 aa):
SSAGTSVTAGENLTGNTRSGSASFTQKNSGKLVSVSLSQEKVTINTITFKPWDTYTGYDVTTEYPLASDINITLKGTHRYNNGGPDIDEDFTETFSLRKGDTESAYYYDQMDLWLTVYEIVSISPERDGSYRYVVKIEEYSN

Radius of gyration: 23.6 Å; chains: 1; bounding box: 47×26×80 Å

InterPro domains:
  IPR013783 Immunoglobulin-like fold [G3DSA:2.60.40.10] (1-45)

Organism: NCBI:txid626929

Secondary structure (DSSP, 8-state):
-------------SSS-EEEEEEEE-TTT--EEEEEEEEPPPEEEEEEEEE-SSSSEEEEEESS--SS-EEEEEEEEEEE-SSSS-EEEEEEEEEEEPTT-SEEEEE-SS---EEEEEEEEEEESSEETTEEEEEEE-----